Protein AF-A0A820KPH1-F1 (afdb_monomer_lite)

Radius of gyration: 38.36 Å; chains: 1; bounding box: 83×64×85 Å

Sequence (157 aa):
MTPNETVVSEDFPVQLVPKSELDMDPIDYASSMTSAYQHDEFDDDMDVDLAQPEFNGLWDKQPVKQEIDPLFNRSKHWKTKMDKDILQRTLTKLKENIVREQVVGAKRFEGTVPFKSDPSEIYFKDFDVGKVYRTRVTLTNVTLTINTLKLVDLSES

Organism: NCBI:txid433720

Structure (mmCIF, N/CA/C/O backbone):
data_AF-A0A820KPH1-F1
#
_entry.id   AF-A0A820KPH1-F1
#
loop_
_atom_site.group_PDB
_atom_site.id
_atom_site.type_symbol
_atom_site.label_atom_id
_atom_site.label_alt_id
_atom_site.label_comp_id
_atom_site.label_asym_id
_atom_site.label_entity_id
_atom_site.label_seq_id
_atom_site.pdbx_PDB_ins_code
_atom_site.Cartn_x
_atom_site.Cartn_y
_atom_site.Cartn_z
_atom_site.occupancy
_atom_site.B_iso_or_equiv
_atom_site.auth_seq_id
_atom_site.auth_comp_id
_atom_site.auth_asym_id
_atom_site.auth_atom_id
_atom_site.pdbx_PDB_model_num
ATOM 1 N N . MET A 1 1 ? 47.487 19.405 -46.850 1.00 38.16 1 MET A N 1
ATOM 2 C CA . MET A 1 1 ? 48.487 18.325 -46.727 1.00 38.16 1 MET A CA 1
ATOM 3 C C . MET A 1 1 ? 47.738 17.105 -46.236 1.00 38.16 1 MET A C 1
ATOM 5 O O . MET A 1 1 ? 47.189 17.145 -45.145 1.00 38.16 1 MET A O 1
ATOM 9 N N . THR A 1 2 ? 47.568 16.120 -47.108 1.00 42.59 2 THR A N 1
ATOM 10 C CA . THR A 1 2 ? 46.861 14.863 -46.832 1.00 42.59 2 THR A CA 1
ATOM 11 C C . THR A 1 2 ? 47.675 14.011 -45.851 1.00 42.59 2 THR A C 1
ATOM 13 O O . THR A 1 2 ? 48.895 13.949 -46.012 1.00 42.59 2 THR A O 1
ATOM 16 N N . PRO A 1 3 ? 47.062 13.369 -44.842 1.00 41.25 3 PRO A N 1
ATOM 17 C CA . PRO A 1 3 ? 47.753 12.374 -44.035 1.00 41.25 3 PRO A CA 1
ATOM 18 C C . PRO A 1 3 ? 47.772 11.021 -44.761 1.00 41.25 3 PRO A C 1
ATOM 20 O O . PRO A 1 3 ? 46.773 10.605 -45.342 1.00 41.25 3 PRO A O 1
ATOM 23 N N . ASN A 1 4 ? 48.936 10.373 -44.735 1.00 36.44 4 ASN A N 1
ATOM 24 C CA . ASN A 1 4 ? 49.184 9.040 -45.276 1.00 36.44 4 ASN A CA 1
ATOM 25 C C . ASN A 1 4 ? 48.341 7.986 -44.539 1.00 36.44 4 ASN A C 1
ATOM 27 O O . ASN A 1 4 ? 48.427 7.879 -43.315 1.00 36.44 4 ASN A O 1
ATOM 31 N N . GLU A 1 5 ? 47.581 7.185 -45.28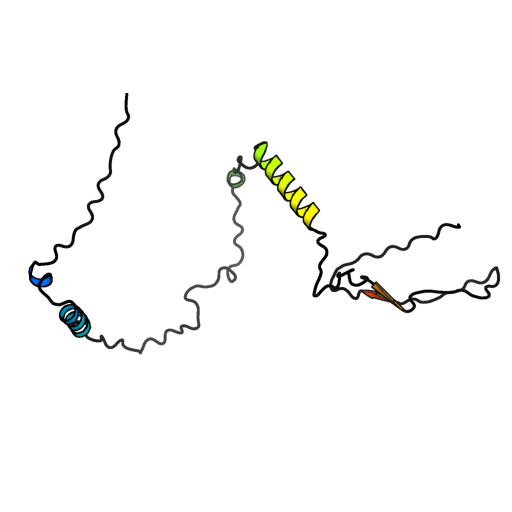5 1.00 40.75 5 GLU A N 1
ATOM 32 C CA . GLU A 1 5 ? 47.008 5.928 -44.800 1.00 40.75 5 GLU A CA 1
ATOM 33 C C . GLU A 1 5 ? 48.097 4.851 -44.810 1.00 40.75 5 GLU A C 1
ATOM 35 O O . GLU A 1 5 ? 48.541 4.387 -45.859 1.00 40.75 5 GLU A O 1
ATOM 40 N N . THR A 1 6 ? 48.544 4.457 -43.621 1.00 42.97 6 THR A N 1
ATOM 41 C CA . THR A 1 6 ? 49.343 3.246 -43.429 1.00 42.97 6 THR A CA 1
ATOM 42 C C . THR A 1 6 ? 48.384 2.059 -43.426 1.00 42.97 6 THR A C 1
ATOM 44 O O . THR A 1 6 ? 47.784 1.744 -42.400 1.00 42.97 6 THR A O 1
ATOM 47 N N . VAL A 1 7 ? 48.202 1.424 -44.583 1.00 41.22 7 VAL A N 1
ATOM 48 C CA . VAL A 1 7 ? 47.508 0.135 -44.690 1.00 41.22 7 VAL A CA 1
ATOM 49 C C . VAL A 1 7 ? 48.448 -0.935 -44.140 1.00 41.22 7 VAL A C 1
ATOM 51 O O . VAL A 1 7 ? 49.485 -1.227 -44.731 1.00 41.22 7 VAL A O 1
ATOM 54 N N . VAL A 1 8 ? 48.105 -1.479 -42.974 1.00 39.34 8 VAL A N 1
ATOM 55 C CA . VAL A 1 8 ? 48.733 -2.684 -42.428 1.00 39.34 8 VAL A CA 1
ATOM 56 C C . VAL A 1 8 ? 48.248 -3.853 -43.281 1.00 39.34 8 VAL A C 1
ATOM 58 O O . VAL A 1 8 ? 47.077 -4.220 -43.235 1.00 39.34 8 VAL A O 1
ATOM 61 N N . SER A 1 9 ? 49.137 -4.382 -44.116 1.00 44.78 9 SER A N 1
ATOM 62 C CA . SER A 1 9 ? 48.931 -5.623 -44.854 1.00 44.78 9 SER A CA 1
ATOM 63 C C . SER A 1 9 ? 49.000 -6.795 -43.876 1.00 44.78 9 SER A C 1
ATOM 65 O O . SER A 1 9 ? 50.083 -7.185 -43.442 1.00 44.78 9 SER A O 1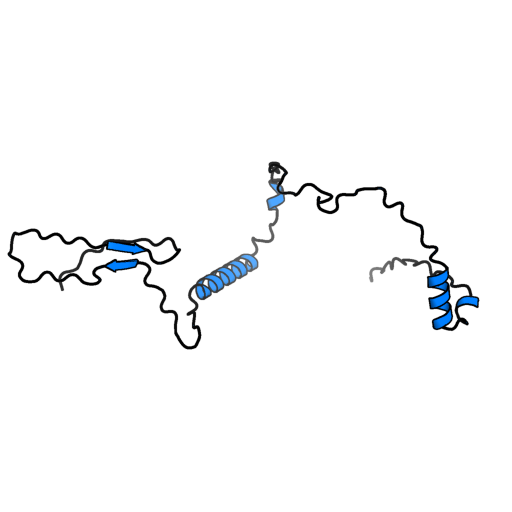
ATOM 67 N N . GLU A 1 10 ? 47.845 -7.341 -43.503 1.00 41.47 10 GLU A N 1
ATOM 68 C CA . GLU A 1 10 ? 47.775 -8.671 -42.904 1.00 41.47 10 GLU A CA 1
ATOM 69 C C . GLU A 1 10 ? 47.901 -9.698 -44.034 1.00 41.47 10 GLU A C 1
ATOM 71 O O . GLU A 1 10 ? 46.944 -10.000 -44.748 1.00 41.47 10 GLU A O 1
ATOM 76 N N . ASP A 1 11 ? 49.125 -10.185 -44.233 1.00 46.03 11 ASP A N 1
ATOM 77 C CA . ASP A 1 11 ? 49.417 -11.326 -45.094 1.00 46.03 11 ASP A CA 1
ATOM 78 C C . ASP A 1 11 ? 48.794 -12.583 -44.472 1.00 46.03 11 ASP A C 1
ATOM 80 O O . ASP A 1 11 ? 49.391 -13.260 -43.632 1.00 46.03 11 ASP A O 1
ATOM 84 N N . PHE A 1 12 ? 47.565 -12.901 -44.875 1.00 36.19 12 PHE A N 1
ATOM 85 C CA . PHE A 1 12 ? 46.985 -14.213 -44.613 1.00 36.19 12 PHE A CA 1
ATOM 86 C C . PHE A 1 12 ? 47.775 -15.255 -45.415 1.00 36.19 12 PHE A C 1
ATOM 88 O O . PHE A 1 12 ? 47.875 -15.123 -46.640 1.00 36.19 12 PHE A O 1
ATOM 95 N N . PRO A 1 13 ? 48.336 -16.303 -44.785 1.00 39.69 13 PRO A N 1
ATOM 96 C CA . PRO A 1 13 ? 49.024 -17.341 -45.529 1.00 39.69 13 PRO A CA 1
ATOM 97 C C . PRO A 1 13 ? 47.993 -18.102 -46.364 1.00 39.69 13 PRO A C 1
ATOM 99 O O . PRO A 1 13 ? 47.207 -18.895 -45.847 1.00 39.69 13 PRO A O 1
ATOM 102 N N . VAL A 1 14 ? 47.995 -17.853 -47.673 1.00 47.88 14 VAL A N 1
ATOM 103 C CA . VAL A 1 14 ? 47.278 -18.683 -48.639 1.00 47.88 14 VAL A CA 1
ATOM 104 C C . VAL A 1 14 ? 47.932 -20.059 -48.591 1.00 47.88 14 VAL A C 1
ATOM 106 O O . VAL A 1 14 ? 49.056 -20.233 -49.065 1.00 47.88 14 VAL A O 1
ATOM 109 N N . GLN A 1 15 ? 47.257 -21.037 -47.984 1.00 48.06 15 GLN A N 1
ATOM 110 C CA . GLN A 1 15 ? 47.658 -22.433 -48.116 1.00 48.06 15 GLN A CA 1
ATOM 111 C C . GLN A 1 15 ? 47.591 -22.791 -49.602 1.00 48.06 15 GLN A C 1
ATOM 113 O O . GLN A 1 15 ? 46.521 -22.819 -50.209 1.00 48.06 15 GLN A O 1
ATOM 118 N N . LEU A 1 16 ? 48.761 -22.998 -50.205 1.00 52.41 16 LEU A N 1
ATOM 119 C CA . LEU A 1 16 ? 48.890 -23.485 -51.570 1.00 52.41 16 LEU A CA 1
ATOM 120 C C . LEU A 1 16 ? 48.405 -24.934 -51.599 1.00 52.41 16 LEU A C 1
ATOM 122 O O . LEU A 1 16 ? 49.162 -25.856 -51.307 1.00 52.41 16 LEU A O 1
ATOM 126 N N . VAL A 1 17 ? 47.133 -25.107 -51.946 1.00 52.88 17 VAL A N 1
ATOM 127 C CA . VAL A 1 17 ? 46.547 -26.404 -52.283 1.00 52.88 17 VAL A CA 1
ATOM 128 C C . VAL A 1 17 ? 47.349 -26.977 -53.465 1.00 52.88 17 VAL A C 1
ATOM 130 O O . VAL A 1 17 ? 47.455 -26.311 -54.505 1.00 52.88 17 VAL A O 1
ATOM 133 N N . PRO A 1 18 ? 47.993 -28.152 -53.334 1.00 56.12 18 PRO A N 1
ATOM 134 C CA . PRO A 1 18 ? 48.727 -28.762 -54.435 1.00 56.12 18 PRO A CA 1
ATOM 135 C C . PRO A 1 18 ? 47.779 -29.006 -55.619 1.00 56.12 18 PRO A C 1
ATOM 137 O O . PRO A 1 18 ? 46.657 -29.469 -55.446 1.00 56.12 18 PRO A O 1
ATOM 140 N N . LYS A 1 19 ? 48.231 -28.706 -56.847 1.00 49.75 19 LYS A N 1
ATOM 141 C CA . LYS A 1 19 ? 47.413 -28.740 -58.085 1.00 49.75 19 LYS A CA 1
ATOM 142 C C . LYS A 1 19 ? 46.630 -30.040 -58.325 1.00 49.75 19 LYS A C 1
ATOM 144 O O . LYS A 1 19 ? 45.691 -30.018 -59.106 1.00 49.75 19 LYS A O 1
ATOM 149 N N . SER A 1 20 ? 47.008 -31.143 -57.687 1.00 57.78 20 SER A N 1
ATOM 150 C CA . SER A 1 20 ? 46.318 -32.431 -57.780 1.00 57.78 20 SER A CA 1
ATOM 151 C C . SER A 1 20 ? 44.981 -32.497 -57.027 1.00 57.78 20 SER A C 1
ATOM 153 O O . SER A 1 20 ? 44.224 -33.424 -57.276 1.00 57.78 20 SER A O 1
ATOM 155 N N . GLU A 1 21 ? 44.676 -31.552 -56.128 1.00 56.31 21 GLU A N 1
ATOM 156 C CA . GLU A 1 21 ? 43.396 -31.498 -55.391 1.00 56.31 21 GLU A CA 1
ATOM 157 C C . GLU A 1 21 ? 42.273 -30.771 -56.152 1.00 56.31 21 GLU A C 1
ATOM 159 O O . GLU A 1 21 ? 41.109 -30.911 -55.793 1.00 56.31 21 GLU A O 1
ATOM 164 N N . LEU A 1 22 ? 42.586 -30.019 -57.215 1.00 57.69 22 LEU A N 1
ATOM 165 C CA . LEU A 1 22 ? 41.575 -29.286 -57.997 1.00 57.69 22 LEU A CA 1
ATOM 166 C C . LEU A 1 22 ? 40.862 -30.142 -59.056 1.00 57.69 22 LEU A C 1
ATOM 168 O O . LEU A 1 22 ? 39.820 -29.723 -59.553 1.00 57.69 22 LEU A O 1
ATOM 172 N N . ASP A 1 23 ? 41.398 -31.325 -59.367 1.00 62.22 23 ASP A N 1
ATOM 173 C CA . ASP A 1 23 ? 40.844 -32.257 -60.361 1.00 62.22 23 ASP A CA 1
ATOM 174 C C . ASP A 1 23 ? 40.133 -33.465 -59.712 1.00 62.22 23 ASP A C 1
ATOM 176 O O . ASP A 1 23 ? 39.790 -34.427 -60.398 1.00 62.22 23 ASP A O 1
ATOM 180 N N . MET A 1 24 ? 39.922 -33.446 -58.390 1.00 66.44 24 MET A N 1
ATOM 181 C CA . MET A 1 24 ? 39.173 -34.491 -57.686 1.00 66.44 24 MET A CA 1
ATOM 182 C C . MET A 1 24 ? 37.676 -34.169 -57.688 1.00 66.44 24 MET A C 1
ATOM 184 O O . MET A 1 24 ? 37.278 -33.051 -57.353 1.00 66.44 24 MET A O 1
ATOM 188 N N . ASP A 1 25 ? 36.833 -35.152 -58.013 1.00 76.69 25 ASP A N 1
ATOM 189 C CA . ASP A 1 25 ? 35.387 -34.974 -57.922 1.00 76.69 25 ASP A CA 1
ATOM 190 C C . ASP A 1 25 ? 34.970 -34.710 -56.459 1.00 76.69 25 ASP A C 1
ATOM 192 O O . ASP A 1 25 ? 35.486 -35.354 -55.538 1.00 76.69 25 ASP A O 1
ATOM 196 N N . PRO A 1 26 ? 34.002 -33.805 -56.201 1.00 71.19 26 PRO A N 1
ATOM 197 C CA . PRO A 1 26 ? 33.606 -33.418 -54.840 1.00 71.19 26 PRO A CA 1
ATOM 198 C C . PRO A 1 26 ? 33.185 -34.589 -53.938 1.00 71.19 26 PRO A C 1
ATOM 200 O O . PRO A 1 26 ? 33.270 -34.500 -52.714 1.00 71.19 26 PRO A O 1
ATOM 203 N N . ILE A 1 27 ? 32.715 -35.682 -54.544 1.00 69.81 27 ILE A N 1
ATOM 204 C CA . ILE A 1 27 ? 32.294 -36.902 -53.849 1.00 69.81 27 ILE A CA 1
ATOM 205 C C . ILE A 1 27 ? 33.513 -37.694 -53.358 1.00 69.81 27 ILE A C 1
ATOM 207 O O . ILE A 1 27 ? 33.530 -38.146 -52.213 1.00 69.81 27 ILE A O 1
ATOM 211 N N . ASP A 1 28 ? 34.556 -37.801 -54.179 1.00 68.81 28 ASP A N 1
ATOM 212 C CA . ASP A 1 28 ? 35.768 -38.552 -53.846 1.00 68.81 28 ASP A CA 1
ATOM 213 C C . ASP A 1 28 ? 36.609 -37.821 -52.792 1.00 68.81 28 ASP A C 1
ATOM 215 O O . ASP A 1 28 ? 37.170 -38.457 -51.897 1.00 68.81 28 ASP A O 1
ATOM 219 N N . TYR A 1 29 ? 36.605 -36.484 -52.814 1.00 68.94 29 TYR A N 1
ATOM 220 C CA . TYR A 1 29 ? 37.224 -35.655 -51.775 1.00 68.94 29 TYR A CA 1
ATOM 221 C C . TYR A 1 29 ? 36.577 -35.871 -50.398 1.00 68.94 29 TYR A C 1
ATOM 223 O O . TYR A 1 29 ? 37.264 -36.091 -49.397 1.00 68.94 29 TYR A O 1
ATOM 231 N N . ALA A 1 30 ? 35.241 -35.871 -50.341 1.00 67.69 30 ALA A N 1
ATOM 232 C CA . ALA A 1 30 ? 34.511 -36.129 -49.102 1.00 67.69 30 ALA A CA 1
ATOM 233 C C . ALA A 1 30 ? 34.769 -37.552 -48.578 1.00 67.69 30 ALA A C 1
ATOM 235 O O . ALA A 1 30 ? 34.959 -37.750 -47.376 1.00 67.69 30 ALA A O 1
ATOM 236 N N . SER A 1 31 ? 34.835 -38.537 -49.480 1.00 70.31 31 SER A N 1
ATOM 237 C CA . SER A 1 31 ? 35.100 -39.929 -49.114 1.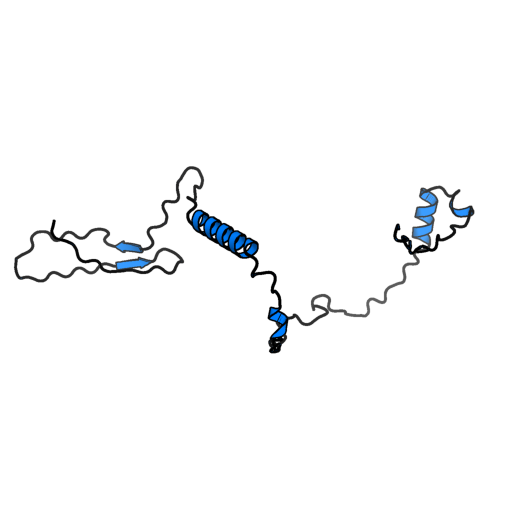00 70.31 31 SER A CA 1
ATOM 238 C C . SER A 1 31 ? 36.538 -40.131 -48.609 1.00 70.31 31 SER A C 1
ATOM 240 O O . SER A 1 31 ? 36.754 -40.853 -47.631 1.00 70.31 31 SER A O 1
ATOM 242 N N . SER A 1 32 ? 37.514 -39.443 -49.211 1.00 69.31 32 SER A N 1
ATOM 243 C CA . SER A 1 32 ? 38.907 -39.385 -48.748 1.00 69.31 32 SER A CA 1
ATOM 244 C C . SER A 1 32 ? 39.017 -38.807 -47.334 1.00 69.31 32 SER A C 1
ATOM 246 O O . SER A 1 32 ? 39.671 -39.417 -46.487 1.00 69.31 32 SER A O 1
ATOM 248 N N . MET A 1 33 ? 38.327 -37.696 -47.054 1.00 67.94 33 MET A N 1
ATOM 249 C CA . MET A 1 33 ? 38.277 -37.091 -45.718 1.00 67.94 33 MET A CA 1
ATOM 250 C C . MET A 1 33 ? 37.757 -38.085 -44.676 1.00 67.94 33 MET A C 1
ATOM 252 O O . MET A 1 33 ? 38.378 -38.254 -43.634 1.00 67.94 33 MET A O 1
ATOM 256 N N . THR A 1 34 ? 36.675 -38.813 -44.971 1.00 62.31 34 THR A N 1
ATOM 257 C CA . THR A 1 34 ? 36.115 -39.800 -44.027 1.00 62.31 34 THR A CA 1
ATOM 258 C C . THR A 1 34 ? 36.991 -41.032 -43.817 1.00 62.31 34 THR A C 1
ATOM 260 O O . THR A 1 34 ? 36.963 -41.613 -42.739 1.00 62.31 34 THR A O 1
ATOM 263 N N . SER A 1 35 ? 37.793 -41.419 -44.813 1.00 59.16 35 SER A N 1
ATOM 264 C CA . SER A 1 35 ? 38.749 -42.526 -44.688 1.00 59.16 35 SER A CA 1
ATOM 265 C C . SER A 1 35 ? 40.003 -42.141 -43.899 1.00 59.16 35 SER A C 1
ATOM 267 O O . SER A 1 35 ? 40.655 -43.029 -43.354 1.00 59.16 35 SER A O 1
ATOM 269 N N . ALA A 1 36 ? 40.375 -40.858 -43.882 1.00 56.81 36 ALA A N 1
ATOM 270 C CA . ALA A 1 36 ? 41.551 -40.358 -43.171 1.00 56.81 36 ALA A CA 1
ATOM 271 C C . ALA A 1 36 ? 41.288 -40.106 -41.675 1.00 56.81 36 ALA A C 1
ATOM 273 O O . ALA A 1 36 ? 42.239 -39.991 -40.903 1.00 56.81 36 ALA A O 1
ATOM 274 N N . TYR A 1 37 ? 40.019 -40.074 -41.250 1.00 55.19 37 TYR A N 1
ATOM 275 C CA . TYR A 1 37 ? 39.655 -40.176 -39.840 1.00 55.19 37 TYR A CA 1
ATOM 276 C C . TYR A 1 37 ? 39.792 -41.628 -39.395 1.00 55.19 37 TYR A C 1
ATOM 278 O O . TYR A 1 37 ? 38.832 -42.396 -39.338 1.00 55.19 37 TYR A O 1
ATOM 286 N N . GLN A 1 38 ? 41.024 -42.000 -39.074 1.00 60.56 38 GLN A N 1
ATOM 287 C CA . GLN A 1 38 ? 41.257 -43.115 -38.181 1.00 60.56 38 GLN A CA 1
ATOM 288 C C . GLN A 1 38 ? 40.552 -42.761 -36.868 1.00 60.56 38 GLN A C 1
ATOM 290 O O . GLN A 1 38 ? 40.795 -41.700 -36.294 1.00 60.56 38 GLN A O 1
ATOM 295 N N . HIS A 1 39 ? 39.581 -43.579 -36.471 1.00 50.28 39 HIS A N 1
ATOM 296 C CA . HIS A 1 39 ? 38.892 -43.409 -35.203 1.00 50.28 39 HIS A CA 1
ATOM 297 C C . HIS A 1 39 ? 39.929 -43.689 -34.116 1.00 50.28 39 HIS A C 1
ATOM 299 O O . HIS A 1 39 ? 40.220 -44.849 -33.835 1.00 50.28 39 HIS A O 1
ATOM 305 N N . ASP A 1 40 ? 40.562 -42.638 -33.597 1.00 56.34 40 ASP A N 1
ATOM 306 C CA . ASP A 1 40 ? 41.301 -42.735 -32.348 1.00 56.34 40 ASP A CA 1
ATOM 307 C C . ASP A 1 40 ? 40.282 -43.227 -31.315 1.00 56.34 40 ASP A C 1
ATOM 309 O O . ASP A 1 40 ? 39.305 -42.535 -31.017 1.00 56.34 40 ASP A O 1
ATOM 313 N N . GLU A 1 41 ? 40.446 -44.475 -30.869 1.00 53.88 41 GLU A N 1
ATOM 314 C CA . GLU A 1 41 ? 39.751 -45.012 -29.706 1.00 53.88 41 GLU A CA 1
ATOM 315 C C . GLU A 1 41 ? 40.104 -44.082 -28.544 1.00 53.88 41 GLU A C 1
ATOM 317 O O . GLU A 1 41 ? 41.209 -44.120 -28.006 1.00 53.88 41 GLU A O 1
ATOM 322 N N . PHE A 1 42 ? 39.200 -43.157 -28.228 1.00 50.56 42 PHE A N 1
ATOM 323 C CA . PHE A 1 42 ? 39.289 -42.384 -27.004 1.00 50.56 42 PHE A CA 1
ATOM 324 C C . PHE A 1 42 ? 39.187 -43.395 -25.861 1.00 50.56 42 PHE A C 1
ATOM 326 O O . PHE A 1 42 ? 38.154 -44.043 -25.713 1.00 50.56 42 PHE A O 1
ATOM 333 N N . ASP A 1 43 ? 40.268 -43.561 -25.098 1.00 53.50 43 ASP A N 1
ATOM 334 C CA . ASP A 1 43 ? 40.251 -44.311 -23.845 1.00 53.50 43 ASP A CA 1
ATOM 335 C C . ASP A 1 43 ? 39.177 -43.683 -22.932 1.00 53.50 43 ASP A C 1
ATOM 337 O O . ASP A 1 43 ? 39.386 -42.629 -22.328 1.00 53.50 43 ASP A O 1
ATOM 341 N N . ASP A 1 44 ? 38.012 -44.331 -22.854 1.00 54.75 44 ASP A N 1
ATOM 342 C CA . ASP A 1 44 ? 36.827 -43.966 -22.056 1.00 54.75 44 ASP A CA 1
ATOM 343 C C . ASP A 1 44 ? 37.060 -44.107 -20.527 1.00 54.75 44 ASP A C 1
ATOM 345 O O . ASP A 1 44 ? 36.116 -44.173 -19.744 1.00 54.75 44 ASP A O 1
ATOM 349 N N . ASP A 1 45 ? 38.316 -44.140 -20.069 1.00 56.56 45 ASP A N 1
ATOM 350 C CA . ASP A 1 45 ? 38.696 -44.379 -18.666 1.00 56.56 45 ASP A CA 1
ATOM 351 C C . ASP A 1 45 ? 38.910 -43.089 -17.849 1.00 56.56 45 ASP A C 1
ATOM 353 O O . ASP A 1 45 ? 39.360 -43.131 -16.700 1.00 56.56 45 ASP A O 1
ATOM 357 N N . MET A 1 46 ? 38.580 -41.916 -18.398 1.00 59.31 46 MET A N 1
ATOM 358 C CA . MET A 1 46 ? 38.442 -40.709 -17.583 1.00 59.31 46 MET A CA 1
ATOM 359 C C . MET A 1 46 ? 36.969 -40.473 -17.273 1.00 59.31 46 MET A C 1
ATOM 361 O O . MET A 1 46 ? 36.266 -39.828 -18.047 1.00 59.31 46 MET A O 1
ATOM 365 N N . ASP A 1 47 ? 36.532 -40.949 -16.103 1.00 66.44 47 ASP A N 1
ATOM 366 C CA . ASP A 1 47 ? 35.269 -40.578 -15.452 1.00 66.44 47 ASP A CA 1
ATOM 367 C C . ASP A 1 47 ? 35.249 -39.060 -15.156 1.00 66.44 47 ASP A C 1
ATOM 369 O O . ASP A 1 47 ? 35.384 -38.607 -14.015 1.00 66.44 47 ASP A O 1
ATOM 373 N N . VAL A 1 48 ? 35.140 -38.229 -16.194 1.00 65.12 48 VAL A N 1
ATOM 374 C CA . VAL A 1 48 ? 34.935 -36.789 -16.060 1.00 65.12 48 VAL A CA 1
ATOM 375 C C . VAL A 1 48 ? 33.453 -36.586 -15.776 1.00 65.12 48 VAL A C 1
ATOM 377 O O . VAL A 1 48 ? 32.612 -36.693 -16.666 1.00 65.12 48 VAL A O 1
ATOM 380 N N . ASP A 1 49 ? 33.125 -36.315 -14.515 1.00 74.56 49 ASP A N 1
ATOM 381 C CA . ASP A 1 49 ? 31.763 -36.011 -14.072 1.00 74.56 49 ASP A CA 1
ATOM 382 C C . ASP A 1 49 ? 31.272 -34.689 -14.697 1.00 74.56 49 ASP A C 1
ATOM 384 O O . ASP A 1 49 ? 31.410 -33.609 -14.121 1.00 74.56 49 ASP A O 1
ATOM 388 N N . LEU A 1 50 ? 30.686 -34.778 -15.898 1.00 70.44 50 LEU A N 1
ATOM 389 C CA . LEU A 1 50 ? 30.118 -33.652 -16.657 1.00 70.44 50 LEU A CA 1
ATOM 390 C C . LEU A 1 50 ? 28.961 -32.947 -15.924 1.00 70.44 50 LEU A C 1
ATOM 392 O O . LEU A 1 50 ? 28.502 -31.892 -16.367 1.00 70.44 50 LEU A O 1
ATOM 396 N N . ALA A 1 51 ? 28.444 -33.527 -14.833 1.00 76.31 51 ALA A N 1
ATOM 397 C CA . ALA A 1 51 ? 27.388 -32.914 -14.036 1.00 76.31 51 ALA A CA 1
ATOM 398 C C . ALA A 1 51 ? 27.912 -31.806 -13.108 1.00 76.31 51 ALA A C 1
ATOM 400 O O . ALA A 1 51 ? 27.112 -31.013 -12.598 1.00 76.31 51 ALA A O 1
ATOM 401 N N . GLN A 1 52 ? 29.230 -31.720 -12.899 1.00 73.56 52 GLN A N 1
ATOM 402 C CA . GLN A 1 52 ? 29.850 -30.638 -12.146 1.00 73.56 52 GLN A CA 1
ATOM 403 C C . GLN A 1 52 ? 30.418 -29.582 -13.097 1.00 73.56 52 GLN A C 1
ATOM 405 O O . GLN A 1 52 ? 31.139 -29.909 -14.037 1.00 73.56 52 GLN A O 1
ATOM 410 N N . PRO A 1 53 ? 30.113 -28.294 -12.874 1.00 76.50 53 PRO A N 1
ATOM 411 C CA . PRO A 1 53 ? 30.695 -27.238 -13.680 1.00 76.50 53 PRO A CA 1
ATOM 412 C C . PRO A 1 53 ? 32.210 -27.180 -13.457 1.00 76.50 53 PRO A C 1
ATOM 414 O O . PRO A 1 53 ? 32.687 -27.235 -12.326 1.00 76.50 53 PRO A O 1
ATOM 417 N N . GLU A 1 54 ? 32.960 -26.965 -14.536 1.00 76.75 54 GLU A N 1
ATOM 418 C CA . GLU A 1 54 ? 34.426 -26.830 -14.522 1.00 76.75 54 GLU A CA 1
ATOM 419 C C . GLU A 1 54 ? 34.929 -25.626 -13.695 1.00 76.75 54 GLU A C 1
ATOM 421 O O . GLU A 1 54 ? 36.122 -25.494 -13.422 1.00 76.75 54 GLU A O 1
ATOM 426 N N . PHE A 1 55 ? 34.030 -24.725 -13.286 1.00 72.56 55 PHE A N 1
ATOM 427 C CA . PHE A 1 55 ? 34.331 -23.556 -12.469 1.00 72.56 55 PHE A CA 1
ATOM 428 C C . PHE A 1 55 ? 33.340 -23.411 -11.310 1.00 72.56 55 PHE A C 1
ATOM 430 O O . PHE A 1 55 ? 32.126 -23.533 -11.477 1.00 72.56 55 PHE A O 1
ATOM 437 N N . ASN A 1 56 ? 33.847 -23.048 -10.130 1.00 78.81 56 ASN A N 1
ATOM 438 C CA . ASN A 1 56 ? 33.002 -22.604 -9.023 1.00 78.81 56 ASN A CA 1
ATOM 439 C C . ASN A 1 56 ? 32.257 -21.322 -9.415 1.00 78.81 56 ASN A C 1
ATOM 441 O O . ASN A 1 56 ? 32.859 -20.370 -9.933 1.00 78.81 56 ASN A O 1
ATOM 445 N N . GLY A 1 57 ? 30.953 -21.277 -9.144 1.00 77.38 57 GLY A N 1
ATOM 446 C CA . GLY A 1 57 ? 30.113 -20.148 -9.512 1.00 77.38 57 GLY A CA 1
ATOM 447 C C . GLY A 1 57 ? 30.574 -18.859 -8.833 1.00 77.38 57 GLY A C 1
ATOM 448 O O . GLY A 1 57 ? 31.066 -18.856 -7.704 1.00 77.38 57 GLY A O 1
ATOM 449 N N . LEU A 1 58 ? 30.360 -17.715 -9.490 1.00 75.00 58 LEU A N 1
ATOM 450 C CA . LEU A 1 58 ? 30.596 -16.393 -8.884 1.00 75.00 58 LEU A CA 1
ATOM 451 C C . LEU A 1 58 ? 29.763 -16.153 -7.607 1.00 75.00 58 LEU A C 1
ATOM 453 O O . LEU A 1 58 ? 30.039 -15.205 -6.879 1.00 75.00 58 LEU A O 1
ATOM 457 N N . TRP A 1 59 ? 28.774 -17.008 -7.341 1.00 71.25 59 TRP A N 1
ATOM 458 C CA . TRP A 1 59 ? 27.907 -16.998 -6.163 1.00 71.25 59 TRP A CA 1
ATOM 459 C C . TRP A 1 59 ? 28.530 -17.668 -4.930 1.00 71.25 59 TRP A C 1
ATOM 461 O O . TRP A 1 59 ? 28.152 -17.331 -3.812 1.00 71.25 59 TRP A O 1
ATOM 471 N N . ASP A 1 60 ? 29.503 -18.567 -5.119 1.00 74.88 60 ASP A N 1
ATOM 472 C CA . ASP A 1 60 ? 30.184 -19.280 -4.024 1.00 74.88 60 ASP A CA 1
ATOM 473 C C . ASP A 1 60 ? 31.296 -18.433 -3.391 1.00 74.88 60 ASP A C 1
ATOM 475 O O . ASP A 1 60 ? 31.782 -18.705 -2.290 1.00 74.88 60 ASP A O 1
ATOM 479 N N . LYS A 1 61 ? 31.718 -17.377 -4.093 1.00 76.31 61 LYS A N 1
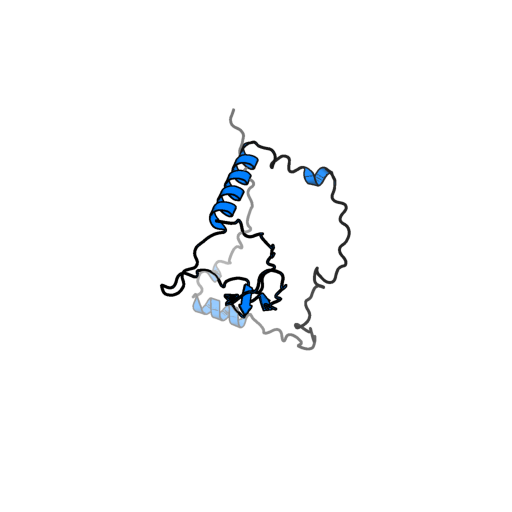ATOM 480 C CA . LYS A 1 61 ? 32.735 -16.444 -3.619 1.00 76.31 61 LYS A CA 1
ATOM 481 C C . LYS A 1 61 ? 32.068 -15.417 -2.714 1.00 76.31 61 LYS A C 1
ATOM 483 O O . LYS A 1 61 ? 31.148 -14.713 -3.126 1.00 76.31 61 LYS A O 1
ATOM 488 N N . GLN A 1 62 ? 32.571 -15.285 -1.486 1.00 70.62 62 GLN A N 1
ATOM 489 C CA . GLN A 1 62 ? 32.210 -14.148 -0.643 1.00 70.62 62 GLN A CA 1
ATOM 490 C C . GLN A 1 62 ? 32.507 -12.855 -1.412 1.00 70.62 62 GLN A C 1
ATOM 492 O O . GLN A 1 62 ? 33.559 -12.772 -2.057 1.00 70.62 62 GLN A O 1
ATOM 497 N N . PRO A 1 63 ? 31.612 -11.852 -1.369 1.00 68.56 63 PRO A N 1
ATOM 498 C CA . PRO A 1 63 ? 31.829 -10.608 -2.083 1.00 68.56 63 PRO A CA 1
ATOM 499 C C . PRO A 1 63 ? 33.110 -9.966 -1.555 1.00 68.56 63 PRO A C 1
ATOM 501 O O . PRO A 1 63 ? 33.157 -9.449 -0.436 1.00 68.56 63 PRO A O 1
ATOM 504 N N . VAL A 1 64 ? 34.170 -10.010 -2.364 1.00 71.56 64 VAL A N 1
ATOM 505 C CA . VAL A 1 64 ? 35.367 -9.217 -2.110 1.00 71.56 64 VAL A CA 1
ATOM 506 C C . VAL A 1 64 ? 34.906 -7.769 -2.149 1.00 71.56 64 VAL A C 1
ATOM 508 O O . VAL A 1 64 ? 34.302 -7.336 -3.133 1.00 71.56 64 VAL A O 1
ATOM 511 N N . LYS A 1 65 ? 35.151 -7.023 -1.068 1.00 69.06 65 LYS A N 1
ATOM 512 C CA . LYS A 1 65 ? 34.951 -5.575 -1.063 1.00 69.06 65 LYS A CA 1
ATOM 513 C C . LYS A 1 65 ? 35.908 -4.995 -2.096 1.00 69.06 65 LYS A C 1
ATOM 515 O O . LYS A 1 65 ? 37.077 -4.776 -1.804 1.00 69.06 65 LYS A O 1
ATOM 520 N N . GLN A 1 66 ? 35.423 -4.809 -3.317 1.00 66.00 66 GLN A N 1
ATOM 521 C CA . GLN A 1 66 ? 36.109 -3.983 -4.289 1.00 66.00 66 GLN A CA 1
ATOM 522 C C . GLN A 1 66 ? 36.099 -2.576 -3.704 1.00 66.00 66 GLN A C 1
ATOM 524 O O . GLN A 1 66 ? 35.036 -1.975 -3.529 1.00 66.00 66 GLN A O 1
ATOM 529 N N . GLU A 1 67 ? 37.274 -2.084 -3.324 1.00 69.50 67 GLU A N 1
ATOM 530 C CA . GLU A 1 67 ? 37.451 -0.666 -3.065 1.00 69.50 67 GLU A CA 1
ATOM 531 C C . GLU A 1 67 ? 37.137 0.033 -4.382 1.00 69.50 67 GLU A C 1
ATOM 533 O O . GLU A 1 67 ? 37.871 -0.071 -5.363 1.00 69.50 67 GLU A O 1
ATOM 538 N N . ILE A 1 68 ? 35.954 0.640 -4.444 1.00 63.41 68 ILE A N 1
ATOM 539 C CA . ILE A 1 68 ? 35.549 1.420 -5.600 1.00 63.41 68 ILE A CA 1
ATOM 540 C C . ILE A 1 68 ? 36.547 2.566 -5.655 1.00 63.41 68 ILE A C 1
ATOM 542 O O . ILE A 1 68 ? 36.507 3.451 -4.797 1.00 63.41 68 ILE A O 1
ATOM 546 N N . ASP A 1 69 ? 37.444 2.541 -6.640 1.00 62.75 69 ASP A N 1
ATOM 547 C CA . ASP A 1 69 ? 38.334 3.661 -6.892 1.00 62.75 69 ASP A CA 1
ATOM 548 C C . ASP A 1 69 ? 37.467 4.931 -6.921 1.00 62.75 69 ASP A C 1
ATOM 550 O O . ASP A 1 69 ? 36.521 5.010 -7.714 1.00 62.75 69 ASP A O 1
ATOM 554 N N . PRO A 1 70 ? 37.742 5.964 -6.106 1.00 58.66 70 PRO A N 1
ATOM 555 C CA . PRO A 1 70 ? 36.972 7.210 -6.153 1.00 58.66 70 PRO A CA 1
ATOM 556 C C . PRO A 1 70 ? 37.066 7.889 -7.535 1.00 58.66 70 PRO A C 1
ATOM 558 O O . PRO A 1 70 ? 36.256 8.748 -7.887 1.00 58.66 70 PRO A O 1
ATOM 561 N N . LEU A 1 71 ? 38.029 7.457 -8.358 1.00 56.09 71 LEU A N 1
ATOM 562 C CA . LEU A 1 71 ? 38.223 7.816 -9.761 1.00 56.09 71 LEU A CA 1
ATOM 563 C C . LEU A 1 71 ? 37.402 6.960 -10.749 1.00 56.09 71 LEU A C 1
ATOM 565 O O . LEU A 1 71 ? 37.337 7.310 -11.928 1.00 56.09 71 LEU A O 1
ATOM 569 N N . PHE A 1 72 ? 36.757 5.877 -10.314 1.00 50.38 72 PHE A N 1
ATOM 570 C CA . PHE A 1 72 ? 35.842 5.062 -11.124 1.00 50.38 72 PHE A CA 1
ATOM 571 C C . PHE A 1 72 ? 34.468 5.733 -11.293 1.00 50.38 72 PHE A C 1
ATOM 573 O O . PHE A 1 72 ? 33.739 5.450 -12.237 1.00 50.38 72 PHE A O 1
ATOM 580 N N . ASN A 1 73 ? 34.163 6.754 -10.481 1.00 53.25 73 ASN A N 1
ATOM 581 C CA . ASN A 1 73 ? 33.046 7.677 -10.720 1.00 53.25 73 ASN A CA 1
ATOM 582 C C . ASN A 1 73 ? 33.401 8.806 -11.721 1.00 53.25 73 ASN A C 1
ATOM 584 O O . ASN A 1 73 ? 32.841 9.904 -11.695 1.00 53.25 73 ASN A O 1
ATOM 588 N N . ARG A 1 74 ? 34.368 8.566 -12.620 1.00 52.75 74 ARG A N 1
ATOM 589 C CA . ARG A 1 74 ? 34.741 9.482 -13.716 1.00 52.75 74 ARG A CA 1
ATOM 590 C C . ARG A 1 74 ? 33.894 9.310 -14.970 1.00 52.75 74 ARG A C 1
ATOM 592 O O . ARG A 1 74 ? 34.255 9.843 -16.020 1.00 52.75 74 ARG A O 1
ATOM 599 N N . SER A 1 75 ? 32.714 8.712 -14.857 1.00 55.00 75 SER A N 1
ATOM 600 C CA . SER A 1 75 ? 31.638 9.047 -15.781 1.00 55.00 75 SER A CA 1
ATOM 601 C C . SER A 1 75 ? 31.204 10.509 -15.542 1.00 55.00 75 SER A C 1
ATOM 603 O O . SER A 1 75 ? 30.167 10.839 -14.971 1.00 55.00 75 SER A O 1
ATOM 605 N N . LYS A 1 76 ? 32.045 11.455 -15.978 1.00 55.53 76 LYS A N 1
ATOM 606 C CA . LYS A 1 76 ? 31.667 12.866 -16.143 1.00 55.53 76 LYS A CA 1
ATOM 607 C C . LYS A 1 76 ? 30.618 13.027 -17.253 1.00 55.53 76 LYS A C 1
ATOM 609 O O . LYS A 1 76 ? 30.047 14.105 -17.390 1.00 55.53 76 LYS A O 1
ATOM 614 N N . HIS A 1 77 ? 30.357 11.962 -18.012 1.00 56.91 77 HIS A N 1
ATOM 615 C CA . HIS A 1 77 ? 29.462 11.920 -19.157 1.00 56.91 77 HIS A CA 1
ATOM 616 C C . HIS A 1 77 ? 27.984 11.714 -18.799 1.00 56.91 77 HIS A C 1
ATOM 618 O O . HIS A 1 77 ? 27.197 11.538 -19.709 1.00 56.91 77 HIS A O 1
ATOM 624 N N . TRP A 1 78 ? 27.592 11.723 -17.517 1.00 55.09 78 TRP A N 1
ATOM 625 C CA . TRP A 1 78 ? 26.174 11.770 -17.101 1.00 55.09 78 TRP A CA 1
ATOM 626 C C . TRP A 1 78 ? 25.734 13.140 -16.567 1.00 55.09 78 TRP A C 1
ATOM 628 O O . TRP A 1 78 ? 24.670 13.285 -15.963 1.00 55.09 78 TRP A O 1
ATOM 638 N N . LYS A 1 79 ? 26.573 14.169 -16.736 1.00 65.88 79 LYS A N 1
ATOM 639 C CA . LYS A 1 79 ? 26.303 15.535 -16.261 1.00 65.88 79 LYS A CA 1
ATOM 640 C C . LYS A 1 79 ? 26.031 16.517 -17.397 1.00 65.88 79 LYS A C 1
ATOM 642 O O . LYS A 1 79 ? 25.946 17.717 -17.125 1.00 65.88 79 LYS A O 1
ATOM 647 N N . THR A 1 80 ? 25.913 16.061 -18.646 1.00 82.31 80 THR A N 1
ATOM 648 C CA . THR A 1 80 ? 25.554 16.967 -19.741 1.00 82.31 80 THR A CA 1
ATOM 649 C C . THR A 1 80 ? 24.084 17.373 -19.609 1.00 82.31 80 THR A C 1
ATOM 651 O O . THR A 1 80 ? 23.282 16.677 -18.981 1.00 82.31 80 THR A O 1
ATOM 654 N N . LYS A 1 81 ? 23.710 18.535 -20.164 1.00 85.50 81 LYS A N 1
ATOM 655 C CA . LYS A 1 81 ? 22.298 18.963 -20.186 1.00 85.50 81 LYS A CA 1
ATOM 656 C C . LYS A 1 81 ? 21.421 17.908 -20.873 1.00 85.50 81 LYS A C 1
ATOM 658 O O . LYS A 1 81 ? 20.341 17.607 -20.385 1.00 85.50 81 LYS A O 1
ATOM 663 N N . MET A 1 82 ? 21.955 17.274 -21.916 1.00 89.94 82 MET A N 1
ATOM 664 C CA . MET A 1 82 ? 21.268 16.235 -22.670 1.00 89.94 82 MET A CA 1
ATOM 665 C C . MET A 1 82 ? 20.991 14.974 -21.843 1.00 89.94 82 MET A C 1
ATOM 667 O O . MET A 1 82 ? 19.887 14.448 -21.916 1.00 89.94 82 MET A O 1
ATOM 671 N N . ASP A 1 83 ? 21.926 14.519 -21.003 1.00 84.38 83 ASP A N 1
ATOM 672 C CA . ASP A 1 83 ? 21.698 13.336 -20.153 1.00 84.38 83 ASP A CA 1
ATOM 673 C C . ASP A 1 83 ? 20.581 13.573 -19.138 1.00 84.38 83 ASP A C 1
ATOM 675 O O . ASP A 1 83 ? 19.767 12.687 -18.875 1.00 84.38 83 ASP A O 1
ATOM 679 N N . LYS A 1 84 ? 20.523 14.789 -18.583 1.00 86.25 84 LYS A N 1
ATOM 680 C CA . LYS A 1 84 ? 19.462 15.190 -17.654 1.00 86.25 84 LYS A CA 1
ATOM 681 C C . LYS A 1 84 ? 18.109 15.219 -18.352 1.00 86.25 84 LYS A C 1
ATOM 683 O O . LYS A 1 84 ? 17.146 14.697 -17.795 1.00 86.25 84 LYS A O 1
ATOM 688 N N . ASP A 1 85 ? 18.053 15.750 -19.570 1.00 91.25 85 ASP A N 1
ATOM 689 C CA . ASP A 1 85 ? 16.826 15.791 -20.366 1.00 91.25 85 ASP A CA 1
ATOM 690 C C . ASP A 1 85 ? 16.366 14.377 -20.760 1.00 91.25 85 ASP A C 1
ATOM 692 O O . ASP A 1 85 ? 15.178 14.058 -20.672 1.00 91.25 85 ASP A O 1
ATOM 696 N N . ILE A 1 86 ? 17.295 13.486 -21.129 1.00 91.56 86 ILE A N 1
ATOM 697 C CA . ILE A 1 86 ? 17.007 12.072 -21.418 1.00 91.56 86 ILE A CA 1
ATOM 698 C C . ILE A 1 86 ? 16.486 11.362 -20.166 1.00 91.56 86 ILE A C 1
ATOM 700 O O . ILE A 1 86 ? 15.478 10.653 -20.238 1.00 91.56 86 ILE A O 1
ATOM 704 N N . LEU A 1 87 ? 17.132 11.567 -19.017 1.00 89.88 87 LEU A N 1
ATOM 705 C CA . LEU A 1 87 ? 16.710 10.993 -17.743 1.00 89.88 87 LEU A CA 1
ATOM 706 C C . LEU A 1 87 ? 15.307 11.471 -17.370 1.00 89.88 87 LEU A C 1
ATOM 708 O O . LEU A 1 87 ? 14.437 10.651 -17.088 1.00 89.88 87 LEU A O 1
ATOM 712 N N . GLN A 1 88 ? 15.058 12.780 -17.430 1.00 91.25 88 GLN A N 1
ATOM 713 C CA . GLN A 1 88 ? 13.748 13.355 -17.140 1.00 91.25 88 GLN A CA 1
ATOM 714 C C . GLN A 1 88 ? 12.681 12.811 -18.084 1.00 91.25 88 GLN A C 1
ATOM 716 O O . GLN A 1 88 ? 11.647 12.340 -17.623 1.00 91.25 88 GLN A O 1
ATOM 721 N N . ARG A 1 89 ? 12.947 12.776 -19.394 1.00 92.75 89 ARG A N 1
ATOM 722 C CA . ARG A 1 89 ? 12.019 12.209 -20.378 1.00 92.75 89 ARG A CA 1
ATOM 723 C C . ARG A 1 89 ? 11.721 10.736 -20.104 1.00 92.75 89 ARG A C 1
ATOM 725 O O . ARG A 1 89 ? 10.584 10.305 -20.275 1.00 92.75 89 ARG A O 1
ATOM 732 N N . THR A 1 90 ? 12.722 9.965 -19.689 1.00 90.25 90 THR A N 1
ATOM 733 C CA . THR A 1 90 ? 12.563 8.542 -19.358 1.00 90.25 90 THR A CA 1
ATOM 734 C C . THR A 1 90 ? 11.724 8.365 -18.097 1.00 90.25 90 THR A C 1
ATOM 736 O O . THR A 1 90 ? 10.785 7.574 -18.100 1.00 90.25 90 THR A O 1
ATOM 739 N N . LEU A 1 91 ? 11.990 9.147 -17.049 1.00 89.25 91 LEU A N 1
ATOM 740 C CA . LEU A 1 91 ? 11.207 9.132 -15.813 1.00 89.25 91 LEU A CA 1
ATOM 741 C C . LEU A 1 91 ? 9.754 9.555 -16.048 1.00 89.25 91 LEU A C 1
ATOM 743 O O . LEU A 1 91 ? 8.843 8.909 -15.535 1.00 89.25 91 LEU A O 1
ATOM 747 N N . THR A 1 92 ? 9.530 10.592 -16.856 1.00 87.81 92 THR A N 1
ATOM 748 C CA . THR A 1 92 ? 8.188 11.045 -17.237 1.00 87.81 92 THR A CA 1
ATOM 749 C C . THR A 1 92 ? 7.435 9.946 -17.980 1.00 87.81 92 THR A C 1
ATOM 751 O O . THR A 1 92 ? 6.342 9.583 -17.560 1.00 87.81 92 THR A O 1
ATOM 754 N N . LYS A 1 93 ? 8.054 9.322 -18.992 1.00 87.44 93 LYS A N 1
ATOM 755 C CA . LYS A 1 93 ? 7.459 8.190 -19.721 1.00 87.44 93 LYS A CA 1
ATOM 756 C C . LYS A 1 93 ? 7.140 7.008 -18.815 1.00 87.44 93 LYS A C 1
ATOM 758 O O . LYS A 1 93 ? 6.090 6.399 -18.965 1.00 87.44 93 LYS A O 1
ATOM 763 N N . LEU A 1 94 ? 8.037 6.658 -17.892 1.00 85.12 94 LEU A N 1
ATOM 764 C CA . LEU A 1 94 ? 7.785 5.578 -16.940 1.00 85.12 94 LEU A CA 1
ATOM 765 C C . LEU A 1 94 ? 6.584 5.919 -16.065 1.00 85.12 94 LEU A C 1
ATOM 767 O O . LEU A 1 94 ? 5.675 5.107 -15.964 1.00 85.12 94 LEU A O 1
ATOM 771 N N . LYS A 1 95 ? 6.537 7.135 -15.512 1.00 81.25 95 LYS A N 1
ATOM 772 C CA . LYS A 1 95 ? 5.439 7.599 -14.661 1.00 81.25 95 LYS A CA 1
ATOM 773 C C . LYS A 1 95 ? 4.092 7.609 -15.385 1.00 81.25 95 LYS A C 1
ATOM 775 O O . LYS A 1 95 ? 3.106 7.142 -14.825 1.00 81.25 95 LYS A O 1
ATOM 780 N N . GLU A 1 96 ? 4.060 8.100 -16.620 1.00 78.44 96 GLU A N 1
ATOM 781 C CA . GLU A 1 96 ? 2.869 8.096 -17.483 1.00 78.44 96 GLU A CA 1
ATOM 782 C C . GLU A 1 96 ? 2.375 6.675 -17.778 1.00 78.44 96 GLU A C 1
ATOM 784 O O . GLU A 1 96 ? 1.189 6.450 -17.993 1.00 78.44 96 GLU A O 1
ATOM 789 N N . ASN A 1 97 ? 3.284 5.702 -17.752 1.00 68.50 97 ASN A N 1
ATOM 790 C CA . ASN A 1 97 ? 3.028 4.335 -18.164 1.00 68.50 97 ASN A CA 1
ATOM 791 C C . ASN A 1 97 ? 2.773 3.352 -17.010 1.00 68.50 97 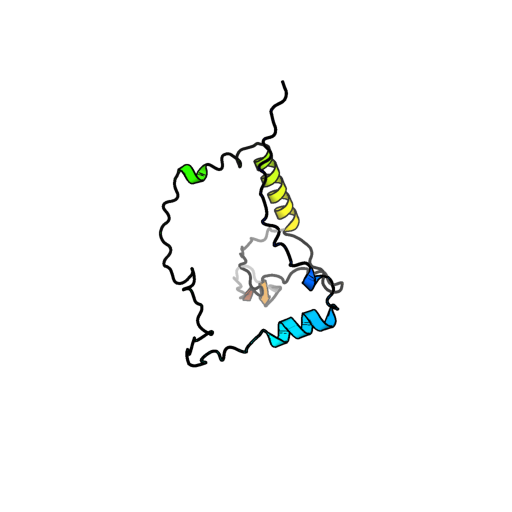ASN A C 1
ATOM 793 O O . ASN A 1 97 ? 2.569 2.165 -17.262 1.00 68.50 97 ASN A O 1
ATOM 797 N N . ILE A 1 98 ? 2.799 3.822 -15.758 1.00 67.81 98 ILE A N 1
ATOM 798 C CA . ILE A 1 98 ? 2.531 3.002 -14.563 1.00 67.81 98 ILE A CA 1
ATOM 799 C C . ILE A 1 98 ? 1.067 2.547 -14.519 1.00 67.81 98 ILE A C 1
ATOM 801 O O . ILE A 1 98 ? 0.779 1.454 -14.040 1.00 67.81 98 ILE A O 1
ATOM 805 N N . VAL A 1 99 ? 0.143 3.357 -15.041 1.00 64.88 99 VAL A N 1
ATOM 806 C CA . VAL A 1 99 ? -1.295 3.069 -15.005 1.00 64.88 99 VAL A CA 1
ATOM 807 C C . VAL A 1 99 ? -1.774 2.749 -16.417 1.00 64.88 99 VAL A C 1
ATOM 809 O O . VAL A 1 99 ? -2.384 3.572 -17.092 1.00 64.88 99 VAL A O 1
ATOM 812 N N . ARG A 1 100 ? -1.454 1.546 -16.899 1.00 66.62 100 ARG A N 1
ATOM 813 C CA . ARG A 1 100 ? -2.118 0.987 -18.084 1.00 66.62 100 ARG A CA 1
ATOM 814 C C . ARG A 1 100 ? -3.342 0.205 -17.635 1.00 66.62 100 ARG A C 1
ATOM 816 O O . ARG A 1 100 ? -3.220 -0.695 -16.809 1.00 66.62 100 ARG A O 1
ATOM 823 N N . GLU A 1 101 ? -4.501 0.511 -18.206 1.00 69.06 101 GLU A N 1
ATOM 824 C CA . GLU A 1 101 ? -5.689 -0.321 -18.022 1.00 69.06 101 GLU A CA 1
ATOM 825 C C . GLU A 1 101 ? -5.442 -1.704 -18.636 1.00 69.06 101 GLU A C 1
ATOM 827 O O . GLU A 1 101 ? -5.281 -1.848 -19.850 1.00 69.06 101 GLU A O 1
ATOM 832 N N . GLN A 1 102 ? -5.385 -2.736 -17.794 1.00 67.12 102 GLN A N 1
ATOM 833 C CA . GLN A 1 102 ? -5.291 -4.111 -18.262 1.00 67.12 102 GLN A CA 1
ATOM 834 C C . GLN A 1 102 ? -6.687 -4.573 -18.696 1.00 67.12 102 GLN A C 1
ATOM 836 O O . GLN A 1 102 ? -7.611 -4.640 -17.890 1.00 67.12 102 GLN A O 1
ATOM 841 N N . VAL A 1 103 ? -6.855 -4.899 -19.976 1.00 67.88 103 VAL A N 1
ATOM 842 C CA . VAL A 1 103 ? -8.102 -5.464 -20.507 1.00 67.88 103 VAL A CA 1
ATOM 843 C C . VAL A 1 103 ? -7.803 -6.874 -20.995 1.00 67.88 103 VAL A C 1
ATOM 845 O O . VAL A 1 103 ? -6.987 -7.055 -21.895 1.00 67.88 103 VAL A O 1
ATOM 848 N N . VAL A 1 104 ? -8.448 -7.879 -20.403 1.00 66.00 104 VAL A N 1
ATOM 849 C CA . VAL A 1 104 ? -8.342 -9.279 -20.844 1.00 66.00 104 VAL A CA 1
ATOM 850 C C . VAL A 1 104 ? -9.708 -9.699 -21.369 1.00 66.00 104 VAL A C 1
ATOM 852 O O . VAL A 1 104 ? -10.703 -9.577 -20.659 1.00 66.00 104 VAL A O 1
ATOM 855 N N . GLY A 1 105 ? -9.773 -10.153 -22.625 1.00 70.06 105 GLY A N 1
ATOM 856 C CA . GLY A 1 105 ? -11.000 -10.707 -23.212 1.00 70.06 105 GLY A CA 1
ATOM 857 C C . GLY A 1 105 ? -12.221 -9.784 -23.095 1.00 70.06 105 GLY A C 1
ATOM 858 O O . GLY A 1 105 ? -13.268 -10.223 -22.636 1.00 70.06 105 GLY A O 1
ATOM 859 N N . ALA A 1 106 ? -12.069 -8.503 -23.453 1.00 69.06 106 ALA A N 1
ATOM 860 C CA . ALA A 1 106 ? -13.102 -7.457 -23.385 1.00 69.06 106 ALA A CA 1
ATOM 861 C C . ALA A 1 106 ? -13.571 -7.025 -21.978 1.00 69.06 106 ALA A C 1
ATOM 863 O O . ALA A 1 106 ? -14.405 -6.126 -21.871 1.00 69.06 106 ALA A O 1
ATOM 864 N N . LYS A 1 107 ? -13.007 -7.578 -20.897 1.00 65.44 107 LYS A N 1
ATOM 865 C CA . LYS A 1 107 ? -13.273 -7.126 -19.526 1.00 65.44 107 LYS A CA 1
ATOM 866 C C . LYS A 1 107 ? -12.146 -6.214 -19.045 1.00 65.44 107 LYS A C 1
ATOM 868 O O . LYS A 1 107 ? -10.985 -6.627 -19.010 1.00 65.44 107 LYS A O 1
ATOM 873 N N . ARG A 1 108 ? -12.483 -4.969 -18.684 1.00 71.75 108 ARG A N 1
ATOM 874 C CA . ARG A 1 108 ? -11.541 -4.062 -18.015 1.00 71.75 108 ARG A CA 1
ATOM 875 C C . ARG A 1 108 ? -11.236 -4.614 -16.626 1.00 71.75 108 ARG A C 1
ATOM 877 O O . ARG A 1 108 ? -12.148 -4.973 -15.882 1.00 71.75 108 ARG A O 1
ATOM 884 N N . PHE A 1 109 ? -9.958 -4.717 -16.290 1.00 63.97 109 PHE A N 1
ATOM 885 C CA . PHE A 1 109 ? -9.525 -5.026 -14.939 1.00 63.97 109 PHE A CA 1
ATOM 886 C C . PHE A 1 109 ? -9.640 -3.745 -14.113 1.00 63.97 109 PHE A C 1
ATOM 888 O O . PHE A 1 109 ? -8.721 -2.935 -14.074 1.00 63.97 109 PHE A O 1
ATOM 895 N N . GLU A 1 110 ? -10.783 -3.560 -13.454 1.00 65.31 110 GLU A N 1
ATOM 896 C CA . GLU A 1 110 ? -11.034 -2.444 -12.522 1.00 65.31 110 GLU A CA 1
ATOM 897 C C . GLU A 1 110 ? -10.211 -2.558 -11.219 1.00 65.31 110 GLU A C 1
ATOM 899 O O . GLU A 1 110 ? -10.370 -1.765 -10.296 1.00 65.31 110 GLU A O 1
ATOM 904 N N . GLY A 1 111 ? -9.291 -3.528 -11.156 1.00 61.06 111 GLY A N 1
ATOM 905 C CA . GLY A 1 111 ? -8.558 -3.897 -9.959 1.00 61.06 111 GLY A CA 1
ATOM 906 C C . GLY A 1 111 ? -9.397 -4.775 -9.035 1.00 61.06 111 GLY A C 1
ATOM 907 O O . GLY A 1 111 ? -10.617 -4.661 -8.945 1.00 61.06 111 GLY A O 1
ATOM 908 N N . THR A 1 112 ? -8.739 -5.673 -8.311 1.00 60.75 112 THR A N 1
ATOM 909 C CA . THR A 1 112 ? -9.340 -6.231 -7.098 1.00 60.75 112 THR A CA 1
ATOM 910 C C . THR A 1 112 ? -9.341 -5.113 -6.058 1.00 60.75 112 THR A C 1
ATOM 912 O O . THR A 1 112 ? -8.278 -4.545 -5.801 1.00 60.75 112 THR A O 1
ATOM 915 N N . VAL A 1 113 ? -10.494 -4.787 -5.458 1.00 67.75 113 VAL A N 1
ATOM 916 C CA . VAL A 1 113 ? -10.526 -3.889 -4.290 1.00 67.75 113 VAL A CA 1
ATOM 917 C C . VAL A 1 113 ? -9.530 -4.452 -3.267 1.00 67.75 113 VAL A C 1
ATOM 919 O O . VAL A 1 113 ? -9.678 -5.613 -2.879 1.00 67.75 113 VAL A O 1
ATOM 922 N N . PRO A 1 114 ? -8.494 -3.695 -2.860 1.00 72.50 114 PRO A N 1
ATOM 923 C CA . PRO A 1 114 ? -7.376 -4.245 -2.092 1.00 72.50 114 PRO A CA 1
ATOM 924 C C . PRO A 1 114 ? -7.819 -4.869 -0.767 1.00 72.50 114 PRO A C 1
ATOM 926 O O . PRO A 1 114 ? -7.218 -5.835 -0.301 1.00 72.50 114 PRO A O 1
ATOM 929 N N . PHE A 1 115 ? -8.907 -4.355 -0.192 1.00 83.12 115 PHE A N 1
ATOM 930 C CA . PHE A 1 115 ? -9.522 -4.887 1.012 1.00 83.12 115 PHE A CA 1
ATOM 931 C C . PHE A 1 115 ? -10.924 -5.421 0.725 1.00 83.12 115 PHE A C 1
ATOM 933 O O . PHE A 1 115 ? -11.790 -4.693 0.248 1.00 83.12 115 PHE A O 1
ATOM 940 N N . LYS A 1 116 ? -11.165 -6.680 1.089 1.00 87.12 116 LYS A N 1
ATOM 941 C CA . LYS A 1 116 ? -12.508 -7.247 1.206 1.00 87.12 116 LYS A CA 1
ATOM 942 C C . LYS A 1 116 ? -13.045 -6.946 2.604 1.00 87.12 116 LYS A C 1
ATOM 944 O O . LYS A 1 116 ? -12.396 -7.301 3.588 1.00 87.12 116 LYS A O 1
ATOM 949 N N . SER A 1 117 ? -14.199 -6.289 2.685 1.00 88.75 117 SER A N 1
ATOM 950 C CA . SER A 1 117 ? -14.895 -5.988 3.938 1.00 88.75 117 SER A CA 1
ATOM 951 C C . SER A 1 117 ? -16.093 -6.910 4.141 1.00 88.75 117 SER A C 1
ATOM 953 O O . SER A 1 117 ? -16.935 -7.051 3.255 1.00 88.75 117 SER A O 1
ATOM 955 N N . ASP A 1 118 ? -16.184 -7.493 5.333 1.00 88.25 118 ASP A N 1
ATOM 956 C CA . ASP A 1 118 ? -17.351 -8.243 5.790 1.00 88.25 118 ASP A CA 1
ATOM 957 C C . ASP A 1 118 ? -17.810 -7.657 7.148 1.00 88.25 118 ASP A C 1
ATOM 959 O O . ASP A 1 118 ? -17.091 -7.807 8.150 1.00 88.25 118 ASP A O 1
ATOM 963 N N . PRO A 1 119 ? -18.973 -6.974 7.229 1.00 90.62 119 PRO A N 1
ATOM 964 C CA . PRO A 1 119 ? -19.872 -6.563 6.138 1.00 90.62 119 PRO A CA 1
ATOM 965 C C . PRO A 1 119 ? -19.339 -5.361 5.334 1.00 90.62 119 PRO A C 1
ATOM 967 O O . PRO A 1 119 ? -18.502 -4.600 5.818 1.00 90.62 119 PRO A O 1
ATOM 970 N N . SER A 1 120 ? -19.858 -5.168 4.116 1.00 84.12 120 SER A N 1
ATOM 971 C CA . SER A 1 120 ? -19.475 -4.038 3.254 1.00 84.12 120 SER A CA 1
ATOM 972 C C . SER A 1 120 ? -20.109 -2.708 3.666 1.00 84.12 120 SER A C 1
ATOM 974 O O . SER A 1 120 ? -19.495 -1.661 3.487 1.00 84.12 120 SER A O 1
ATOM 976 N N . GLU A 1 121 ? -21.300 -2.752 4.264 1.00 87.12 121 GLU A N 1
ATOM 977 C CA . GLU A 1 121 ? -22.047 -1.585 4.734 1.00 87.12 121 GLU A CA 1
ATOM 978 C C . GLU A 1 121 ? -22.572 -1.842 6.150 1.00 87.12 121 GLU A C 1
ATOM 980 O O . GLU A 1 121 ? -22.936 -2.970 6.497 1.00 87.12 121 GLU A O 1
ATOM 985 N N . ILE A 1 122 ? -22.606 -0.798 6.979 1.00 88.62 122 ILE A N 1
ATOM 986 C CA . ILE A 1 122 ? -23.074 -0.875 8.366 1.00 88.62 122 ILE A CA 1
ATOM 987 C C . ILE A 1 122 ? -24.218 0.112 8.538 1.00 88.62 122 ILE A C 1
ATOM 989 O O . ILE A 1 122 ? -24.032 1.317 8.385 1.00 88.62 122 ILE A O 1
ATOM 993 N N . TYR A 1 123 ? -25.383 -0.405 8.915 1.00 89.31 123 TYR A N 1
ATOM 994 C CA . TYR A 1 123 ? -26.561 0.397 9.215 1.00 89.31 123 TYR A CA 1
ATOM 995 C C . TYR A 1 123 ? -26.830 0.368 10.717 1.00 89.31 123 TYR A C 1
ATOM 997 O O . TYR A 1 123 ? -27.074 -0.693 11.291 1.00 89.31 123 TYR A O 1
ATOM 1005 N N . PHE A 1 124 ? -26.817 1.538 11.351 1.00 87.31 124 PHE A N 1
ATOM 1006 C CA . PHE A 1 124 ? -27.308 1.705 12.717 1.00 87.31 124 PHE A CA 1
ATOM 1007 C C . PHE A 1 124 ? -28.765 2.168 12.649 1.00 87.31 124 PHE A C 1
ATOM 1009 O O . PHE A 1 124 ? -29.039 3.352 12.466 1.00 87.31 124 PHE A O 1
ATOM 1016 N N . LYS A 1 125 ? -29.705 1.223 12.736 1.00 90.06 125 LYS A N 1
ATOM 1017 C CA . LYS A 1 125 ? -31.142 1.521 12.793 1.00 90.06 125 LYS A CA 1
ATOM 1018 C C . LYS A 1 125 ? -31.590 1.639 14.253 1.00 90.06 125 LYS A C 1
ATOM 1020 O O . LYS A 1 125 ? -31.100 0.886 15.089 1.00 90.06 125 LYS A O 1
ATOM 1025 N N . ASP A 1 126 ? -32.517 2.557 14.530 1.00 88.38 126 ASP A N 1
ATOM 1026 C CA . ASP A 1 126 ? -33.171 2.723 15.837 1.00 88.38 126 ASP A CA 1
ATOM 1027 C C . ASP A 1 126 ? -32.181 3.009 16.990 1.00 88.38 126 ASP A C 1
ATOM 1029 O O . ASP A 1 126 ? -32.168 2.329 18.015 1.00 88.38 126 ASP A O 1
ATOM 1033 N N . PHE A 1 127 ? -31.307 4.010 16.818 1.00 86.56 127 PHE A N 1
ATOM 1034 C CA . PHE A 1 127 ? -30.341 4.391 17.851 1.00 86.56 127 PHE A CA 1
ATOM 1035 C C . PHE A 1 127 ? -30.962 5.322 18.908 1.00 86.56 127 PHE A C 1
ATOM 1037 O O . PHE A 1 127 ? -31.578 6.337 18.591 1.00 86.56 127 PHE A O 1
ATOM 1044 N N . ASP A 1 128 ? -30.737 5.003 20.183 1.00 90.75 128 ASP A N 1
ATOM 1045 C CA . ASP A 1 128 ? -31.065 5.890 21.305 1.00 90.75 128 ASP A CA 1
ATOM 1046 C C . ASP A 1 128 ? -29.935 6.896 21.564 1.00 90.75 128 ASP A C 1
ATOM 1048 O O . ASP A 1 128 ? -28.759 6.523 21.667 1.00 90.75 128 ASP A O 1
ATOM 1052 N N . VAL A 1 129 ? -30.293 8.166 21.757 1.00 85.75 129 VAL A N 1
ATOM 1053 C CA . VAL A 1 129 ? -29.338 9.232 22.092 1.00 85.75 129 VAL A CA 1
ATOM 1054 C C . VAL A 1 129 ? -28.703 8.957 23.460 1.00 85.75 129 VAL A C 1
ATOM 1056 O O . VAL A 1 129 ? -29.396 8.739 24.452 1.00 85.75 129 VAL A O 1
ATOM 1059 N N . GLY A 1 130 ? -27.369 8.968 23.517 1.00 87.88 130 GLY A N 1
ATOM 1060 C CA . GLY A 1 130 ? -26.597 8.741 24.746 1.00 87.88 130 GLY A CA 1
ATOM 1061 C C . GLY A 1 130 ? -26.109 7.303 24.959 1.00 87.88 130 GLY A C 1
ATOM 1062 O O . GLY A 1 130 ? -25.388 7.053 25.924 1.00 87.88 130 GLY A O 1
ATOM 1063 N N . LYS A 1 131 ? -26.437 6.360 24.064 1.00 88.50 131 LYS A N 1
ATOM 1064 C CA . LYS A 1 131 ? -25.872 5.000 24.080 1.00 88.50 131 LYS A CA 1
ATOM 1065 C C . LYS A 1 131 ? -24.762 4.850 23.039 1.00 88.50 131 LYS A C 1
ATOM 1067 O O . LYS A 1 131 ? -24.894 5.290 21.902 1.00 88.50 131 LYS A O 1
ATOM 1072 N N . VAL A 1 132 ? -23.666 4.197 23.432 1.00 89.44 132 VAL A N 1
ATOM 1073 C CA . VAL A 1 132 ? -22.536 3.899 22.539 1.00 89.44 132 VAL A CA 1
ATOM 1074 C C . VAL A 1 132 ? -22.716 2.509 21.942 1.00 89.44 132 VAL A C 1
ATOM 1076 O O . VAL A 1 132 ? -22.683 1.511 22.662 1.00 89.44 132 VAL A O 1
ATOM 1079 N N . TYR A 1 133 ? -22.849 2.445 20.620 1.00 87.25 133 TYR A N 1
ATOM 1080 C CA . TYR A 1 133 ? -22.935 1.195 19.867 1.00 87.25 133 TYR A CA 1
ATOM 1081 C C . TYR A 1 133 ? -21.582 0.864 19.231 1.00 87.25 133 TYR A C 1
ATOM 1083 O O . TYR A 1 133 ? -20.874 1.747 18.750 1.00 87.25 133 TYR A O 1
ATOM 1091 N N . ARG A 1 134 ? -21.196 -0.416 19.252 1.00 90.19 134 ARG A N 1
ATOM 1092 C CA . ARG A 1 134 ? -19.933 -0.905 18.682 1.00 90.19 134 ARG A CA 1
ATOM 1093 C C . ARG A 1 134 ? -20.214 -2.039 17.706 1.00 90.19 134 ARG A C 1
ATOM 1095 O O . ARG A 1 134 ? -20.829 -3.029 18.088 1.00 90.19 134 ARG A O 1
ATOM 1102 N N . THR A 1 135 ? -19.690 -1.915 16.491 1.00 89.06 135 THR A N 1
ATOM 1103 C CA . THR A 1 135 ? -19.763 -2.951 15.453 1.00 89.06 135 THR A CA 1
ATOM 1104 C C . THR A 1 135 ? -18.354 -3.366 15.066 1.00 89.06 135 THR A C 1
ATOM 1106 O O . THR A 1 135 ? -17.487 -2.522 14.846 1.00 89.06 135 THR A O 1
ATOM 1109 N N . ARG A 1 136 ? -18.112 -4.676 14.993 1.00 90.88 136 ARG A N 1
ATOM 1110 C CA . ARG A 1 136 ? -16.839 -5.229 14.530 1.00 90.88 136 ARG A CA 1
ATOM 1111 C C . ARG A 1 136 ? -16.924 -5.488 13.030 1.00 90.88 136 ARG A C 1
ATOM 1113 O O . ARG A 1 136 ? -17.826 -6.188 12.586 1.00 90.88 136 ARG A O 1
ATOM 1120 N N . VAL A 1 137 ? -15.956 -4.968 12.285 1.00 90.31 137 VAL A N 1
ATOM 1121 C CA . VAL A 1 137 ? -15.799 -5.200 10.843 1.00 90.31 137 VAL A CA 1
ATOM 1122 C C . VAL A 1 137 ? -14.487 -5.924 10.621 1.00 90.31 137 VAL A C 1
ATOM 1124 O O . VAL A 1 137 ? -13.489 -5.612 11.275 1.00 90.31 137 VAL A O 1
ATOM 1127 N N . THR A 1 138 ? -14.488 -6.889 9.707 1.00 91.31 138 THR A N 1
ATOM 1128 C CA . THR A 1 138 ? -13.266 -7.572 9.287 1.00 91.31 138 THR A CA 1
ATOM 1129 C C . THR A 1 138 ? -12.863 -7.070 7.908 1.00 91.31 138 THR A C 1
ATOM 1131 O O . THR A 1 138 ? -13.683 -7.030 6.994 1.00 91.31 138 THR A O 1
ATOM 1134 N N . LEU A 1 139 ? -11.598 -6.670 7.782 1.00 89.50 139 LEU A N 1
ATOM 1135 C CA . LEU A 1 139 ? -10.986 -6.202 6.544 1.00 89.50 139 LEU A CA 1
ATOM 1136 C C . LEU A 1 139 ? -9.857 -7.160 6.181 1.00 89.50 139 LEU A C 1
ATOM 1138 O O . LEU A 1 139 ? -8.873 -7.275 6.912 1.00 89.50 139 LEU A O 1
ATOM 1142 N N . THR A 1 140 ? -10.001 -7.854 5.060 1.00 88.94 140 THR A N 1
ATOM 1143 C CA . THR A 1 140 ? -9.009 -8.807 4.563 1.00 88.94 140 THR A CA 1
ATOM 1144 C C . THR A 1 140 ? -8.295 -8.201 3.369 1.00 88.94 140 THR A C 1
ATOM 1146 O O . THR A 1 140 ? -8.942 -7.865 2.381 1.00 88.94 140 THR A O 1
ATOM 1149 N N . ASN A 1 141 ? -6.966 -8.076 3.437 1.00 88.00 141 ASN A N 1
ATOM 1150 C CA . ASN A 1 141 ? -6.182 -7.764 2.247 1.00 88.00 141 ASN A CA 1
ATOM 1151 C C . ASN A 1 141 ? -6.226 -8.980 1.311 1.00 88.00 141 ASN A C 1
ATOM 1153 O O . ASN A 1 141 ? -5.724 -10.047 1.660 1.00 88.00 141 ASN A O 1
ATOM 1157 N N . VAL A 1 142 ? -6.880 -8.825 0.163 1.00 83.50 142 VAL A N 1
ATOM 1158 C CA . VAL A 1 142 ? -7.056 -9.893 -0.833 1.00 83.50 142 VAL A CA 1
ATOM 1159 C C . VAL A 1 142 ? -6.066 -9.780 -1.990 1.00 83.50 142 VAL A C 1
ATOM 1161 O O . VAL A 1 142 ? -6.069 -10.625 -2.884 1.00 83.50 142 VAL A O 1
ATOM 1164 N N . THR A 1 143 ? -5.204 -8.761 -1.989 1.00 79.38 143 THR A N 1
ATOM 1165 C CA . THR A 1 143 ? -4.140 -8.609 -2.981 1.00 79.38 143 THR A CA 1
ATOM 1166 C C . THR A 1 143 ? -2.805 -9.070 -2.402 1.00 79.38 143 THR A C 1
ATOM 1168 O O . THR A 1 143 ? -2.515 -8.909 -1.220 1.00 79.38 143 THR A O 1
ATOM 1171 N N . LEU A 1 144 ? -1.934 -9.619 -3.252 1.00 75.31 144 LEU A N 1
ATOM 1172 C CA . LEU A 1 144 ? -0.563 -10.002 -2.878 1.00 75.31 144 LEU A CA 1
ATOM 1173 C C . LEU A 1 144 ? 0.377 -8.778 -2.777 1.00 75.31 144 LEU A C 1
ATOM 1175 O O . LEU A 1 144 ? 1.577 -8.883 -3.014 1.00 75.31 144 LEU A O 1
ATOM 1179 N N . THR A 1 145 ? -0.173 -7.600 -2.470 1.00 74.06 145 THR A N 1
ATOM 1180 C CA . THR A 1 145 ? 0.529 -6.311 -2.438 1.00 74.06 145 THR A CA 1
ATOM 1181 C C . THR A 1 145 ? 0.426 -5.665 -1.060 1.00 74.06 145 THR A C 1
ATOM 1183 O O . THR A 1 145 ? -0.542 -5.859 -0.321 1.00 74.06 145 THR A O 1
ATOM 1186 N N . ILE A 1 146 ? 1.432 -4.861 -0.711 1.00 81.75 146 ILE A N 1
ATOM 1187 C CA . ILE A 1 146 ? 1.433 -4.073 0.524 1.00 81.75 146 ILE A CA 1
ATOM 1188 C C . ILE A 1 146 ? 0.537 -2.847 0.307 1.00 81.75 146 ILE A C 1
ATOM 1190 O O . ILE A 1 146 ? 0.875 -1.967 -0.480 1.00 81.75 146 ILE A O 1
ATOM 1194 N N . ASN A 1 147 ? -0.593 -2.791 1.013 1.00 82.12 147 ASN A N 1
ATOM 1195 C CA . ASN A 1 147 ? -1.543 -1.677 0.970 1.00 82.12 147 ASN A CA 1
ATOM 1196 C C . ASN A 1 147 ? -1.561 -0.944 2.318 1.00 82.12 147 ASN A C 1
ATOM 1198 O O . ASN A 1 147 ? -1.326 -1.549 3.365 1.00 82.12 147 ASN A O 1
ATOM 1202 N N . THR A 1 148 ? -1.880 0.348 2.308 1.00 82.94 148 THR A N 1
ATOM 1203 C CA . THR A 1 148 ? -2.048 1.159 3.521 1.00 82.94 148 THR A CA 1
ATOM 1204 C C . THR A 1 148 ? -3.526 1.470 3.749 1.00 82.94 148 THR A C 1
ATOM 1206 O O . THR A 1 148 ? -4.280 1.670 2.799 1.00 82.94 148 THR A O 1
ATOM 1209 N N . LEU A 1 149 ? -3.953 1.499 5.015 1.00 83.44 149 LEU A N 1
ATOM 1210 C CA . LEU A 1 149 ? -5.322 1.842 5.400 1.00 83.44 149 LEU A CA 1
ATOM 1211 C C . LEU A 1 149 ? -5.305 3.055 6.327 1.00 83.44 149 LEU A C 1
ATOM 1213 O O . LEU A 1 149 ? -4.500 3.120 7.256 1.00 83.44 149 LEU A O 1
ATOM 1217 N N . LYS A 1 150 ? -6.195 4.014 6.069 1.00 87.00 150 LYS A N 1
ATOM 1218 C CA . LYS A 1 150 ? -6.372 5.213 6.889 1.00 87.00 150 LYS A CA 1
ATOM 1219 C C . LYS A 1 150 ? -7.839 5.348 7.280 1.00 87.00 150 LYS A C 1
ATOM 1221 O O . LYS A 1 150 ? -8.711 5.242 6.424 1.00 87.00 150 LYS A O 1
ATOM 1226 N N . LEU A 1 151 ? -8.091 5.601 8.562 1.00 88.38 151 LEU A N 1
ATOM 1227 C CA . LEU A 1 151 ? -9.413 5.984 9.048 1.00 88.38 151 LEU A CA 1
ATOM 1228 C C . LEU A 1 151 ? -9.646 7.467 8.731 1.00 88.38 151 LEU A C 1
ATOM 1230 O O . LEU A 1 151 ? -8.770 8.297 8.983 1.00 88.38 151 LEU A O 1
ATOM 1234 N N . VAL A 1 152 ? -10.796 7.777 8.139 1.00 88.00 152 VAL A N 1
ATOM 1235 C CA . VAL A 1 152 ? -11.206 9.140 7.788 1.00 88.00 152 VAL A CA 1
ATOM 1236 C C . VAL A 1 152 ? -12.485 9.448 8.552 1.00 88.00 152 VAL A C 1
ATOM 1238 O O . VAL A 1 152 ? -13.399 8.624 8.565 1.00 88.00 152 VAL A O 1
ATOM 1241 N N . ASP A 1 153 ? -12.531 10.614 9.189 1.00 86.75 153 ASP A N 1
ATOM 1242 C CA . ASP A 1 153 ? -13.724 11.082 9.886 1.00 86.75 153 ASP A CA 1
ATOM 1243 C C . ASP A 1 153 ? -14.798 11.478 8.867 1.00 86.75 153 ASP A C 1
ATOM 1245 O O . ASP A 1 153 ? -14.503 12.067 7.823 1.00 86.75 153 ASP A O 1
ATOM 1249 N N . LEU A 1 154 ? -16.052 11.143 9.161 1.00 82.62 154 LEU A N 1
ATOM 1250 C CA . LEU A 1 154 ? -17.181 11.551 8.332 1.00 82.62 1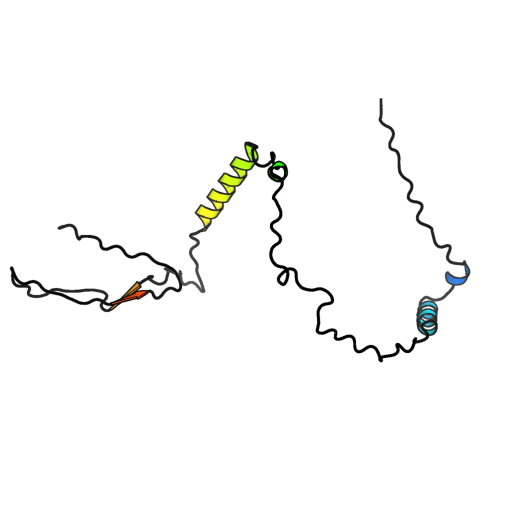54 LEU A CA 1
ATOM 1251 C C . LEU A 1 154 ? -17.506 13.020 8.625 1.00 82.62 154 LEU A C 1
ATOM 1253 O O . LEU A 1 154 ? -17.684 13.398 9.782 1.00 82.62 154 LEU A O 1
ATOM 1257 N N . SER A 1 155 ? -17.586 13.846 7.583 1.00 75.25 155 SER A N 1
ATOM 1258 C CA . SER A 1 155 ? -18.132 15.201 7.689 1.00 75.25 155 SER A CA 1
ATOM 1259 C C . SER A 1 155 ? -19.655 15.134 7.792 1.00 75.25 155 SER A C 1
ATOM 1261 O O . SER A 1 155 ? -20.276 14.443 6.984 1.00 75.25 155 SER A O 1
ATOM 1263 N N . GLU A 1 156 ? -20.254 15.868 8.732 1.00 71.56 156 GLU A N 1
ATOM 1264 C CA . GLU A 1 156 ? -21.703 16.104 8.730 1.00 71.56 156 GLU A CA 1
ATOM 1265 C C . GLU A 1 156 ? -22.089 16.831 7.431 1.00 71.56 156 GLU A C 1
ATOM 1267 O O . GLU A 1 156 ? -21.531 17.887 7.122 1.00 71.56 156 GLU A O 1
ATOM 1272 N N . SER A 1 157 ? -22.993 16.232 6.649 1.00 49.50 157 SER A N 1
ATOM 1273 C CA . SER A 1 157 ? -23.621 16.838 5.466 1.00 49.50 157 SER A CA 1
ATOM 1274 C C . SER A 1 157 ? -25.062 17.210 5.758 1.00 49.50 157 SER A C 1
ATOM 1276 O O . SER A 1 157 ? -25.751 16.323 6.316 1.00 49.50 157 SER A O 1
#

pLDDT: mean 70.41, std 15.36, range [36.19, 92.75]

Foldseek 3Di:
DDDDDPDDDPPDPDPPDPPVVVPDDPVVVVVVVVVVPPPPPDPPPPPPPPVDDPDDDPVVDDPDPDPCDPCVVPCPVCPDPVNVVVVVVVVVVVVVPPDDFDADPNDTCPDDPQWDKVVPDDDDPPDDPPDDDDDDMDIDRPDPDDDDDDDDDDDDD

Secondary structure (DSSP, 8-state):
-PPP--------------GGGTTS-HHHHHHHHHHH-------TT----TTS-SS--TTTS--------TTTT--GGG-SHHHHHHHHHHHHHHHHTS----EETTEE-----SEEEESS-----SPPTTPPP----EEEE-SSS-------PPPP-

InterPro domains:
  IPR059255 CFAP74, first Ig-like domain [PF24771] (115-156)